Protein AF-A0A2V8XC19-F1 (afdb_monomer_lite)

Structure (mmCIF, N/CA/C/O backbone):
data_AF-A0A2V8XC19-F1
#
_entry.id   AF-A0A2V8XC19-F1
#
loop_
_atom_site.group_PDB
_atom_site.id
_atom_site.type_symbol
_atom_site.label_atom_id
_atom_site.label_alt_id
_atom_site.label_comp_id
_atom_site.label_asym_id
_atom_site.label_entity_id
_atom_site.label_seq_id
_atom_site.pdbx_PDB_ins_code
_atom_site.Cartn_x
_atom_site.Cartn_y
_atom_site.Cartn_z
_atom_site.occupancy
_atom_site.B_iso_or_equiv
_atom_site.auth_seq_id
_atom_site.auth_comp_id
_atom_site.auth_asym_id
_atom_site.auth_atom_id
_atom_site.pdbx_PDB_model_num
ATOM 1 N N . SER A 1 1 ? 11.528 12.903 -5.498 1.00 74.56 1 SER A N 1
ATOM 2 C CA . SER A 1 1 ? 12.627 11.998 -5.095 1.00 74.56 1 SER A CA 1
ATOM 3 C C . SER A 1 1 ? 12.019 10.691 -4.596 1.00 74.56 1 SER A C 1
ATOM 5 O O . SER A 1 1 ? 10.832 10.681 -4.301 1.00 74.56 1 SER A O 1
ATOM 7 N N . TYR A 1 2 ? 12.793 9.607 -4.497 1.00 78.06 2 TYR A N 1
ATOM 8 C CA . TYR A 1 2 ? 12.307 8.281 -4.069 1.00 78.06 2 TYR A CA 1
ATOM 9 C C . TYR A 1 2 ? 12.479 8.019 -2.559 1.00 78.06 2 TYR A C 1
ATOM 11 O O . TYR A 1 2 ? 12.293 6.903 -2.090 1.00 78.06 2 TYR A O 1
ATOM 19 N N . SER A 1 3 ? 12.798 9.052 -1.769 1.00 81.69 3 SER A N 1
ATOM 20 C CA . SER A 1 3 ? 13.206 8.881 -0.366 1.00 81.69 3 SER A CA 1
ATOM 21 C C . SER A 1 3 ? 12.139 8.233 0.524 1.00 81.69 3 SER A C 1
ATOM 23 O O . SER A 1 3 ? 12.491 7.552 1.480 1.00 81.69 3 SER A O 1
ATOM 25 N N . SER A 1 4 ? 10.851 8.435 0.233 1.00 81.50 4 SER A N 1
ATOM 26 C CA . SER A 1 4 ? 9.762 7.823 1.006 1.00 81.50 4 SER A CA 1
ATOM 27 C C . SER A 1 4 ? 9.694 6.309 0.780 1.00 81.50 4 SER A C 1
ATOM 29 O O . SER A 1 4 ? 9.789 5.556 1.745 1.00 81.50 4 SER A O 1
ATOM 31 N N . VAL A 1 5 ? 9.636 5.860 -0.482 1.00 81.12 5 VAL A N 1
ATOM 32 C CA . VAL A 1 5 ? 9.584 4.425 -0.815 1.00 81.12 5 VAL A CA 1
ATOM 33 C C . VAL A 1 5 ? 10.864 3.697 -0.396 1.00 81.12 5 VAL A C 1
ATOM 35 O O . VAL A 1 5 ? 10.801 2.578 0.090 1.00 81.12 5 VAL A O 1
ATOM 38 N N . GLU A 1 6 ? 12.028 4.340 -0.497 1.00 86.75 6 GLU A N 1
ATOM 39 C CA . GLU A 1 6 ? 13.306 3.766 -0.050 1.00 86.75 6 GLU A CA 1
ATOM 40 C C . GLU A 1 6 ? 13.370 3.526 1.463 1.00 86.75 6 GLU A C 1
ATOM 42 O O . GLU A 1 6 ? 14.055 2.607 1.905 1.00 86.75 6 GLU A O 1
ATOM 47 N N . LYS A 1 7 ? 12.694 4.363 2.258 1.00 86.06 7 LYS A N 1
ATOM 48 C CA . LYS A 1 7 ? 12.707 4.262 3.722 1.00 86.06 7 LYS A CA 1
ATOM 49 C C . LYS A 1 7 ? 11.705 3.248 4.262 1.00 86.06 7 LYS A C 1
ATOM 51 O O . LYS A 1 7 ? 11.939 2.716 5.341 1.00 86.06 7 LYS A O 1
ATOM 56 N N . ASP A 1 8 ? 10.598 3.034 3.558 1.00 85.06 8 ASP A N 1
ATOM 57 C CA . ASP A 1 8 ? 9.437 2.330 4.111 1.00 85.06 8 ASP A CA 1
ATOM 58 C C . ASP A 1 8 ? 9.067 1.036 3.368 1.00 85.06 8 ASP A C 1
ATOM 60 O O . ASP A 1 8 ? 8.494 0.126 3.965 1.00 85.06 8 ASP A O 1
ATOM 64 N N . ALA A 1 9 ? 9.407 0.916 2.082 1.00 85.56 9 ALA A N 1
ATOM 65 C CA . ALA A 1 9 ? 8.996 -0.220 1.263 1.00 85.56 9 ALA A CA 1
ATOM 66 C C . ALA A 1 9 ? 10.061 -1.331 1.189 1.00 85.56 9 ALA A C 1
ATOM 68 O O . ALA A 1 9 ? 11.258 -1.073 1.356 1.00 85.56 9 ALA A O 1
ATOM 69 N N . PRO A 1 10 ? 9.660 -2.576 0.857 1.00 88.88 10 PRO A N 1
ATOM 70 C CA . PRO A 1 10 ? 10.599 -3.666 0.619 1.00 88.88 10 PRO A CA 1
ATOM 71 C C . PRO A 1 10 ? 11.685 -3.322 -0.423 1.00 88.88 10 PRO A C 1
ATOM 73 O O . PRO A 1 10 ? 11.419 -2.585 -1.382 1.00 88.88 10 PRO A O 1
ATOM 76 N N . PRO A 1 11 ? 12.901 -3.898 -0.315 1.00 86.44 11 PRO A N 1
ATOM 77 C CA . PRO A 1 11 ? 13.997 -3.625 -1.251 1.00 86.44 11 PRO A CA 1
ATOM 78 C C . PRO A 1 11 ? 13.659 -3.889 -2.726 1.00 86.44 11 PRO A C 1
ATOM 80 O O . PRO A 1 11 ? 14.121 -3.164 -3.603 1.00 86.44 11 PRO A O 1
ATOM 83 N N . SER A 1 12 ? 12.837 -4.901 -3.018 1.00 84.12 12 SER A N 1
ATOM 84 C CA . SER A 1 12 ? 12.390 -5.217 -4.383 1.00 84.12 12 SER A CA 1
ATOM 85 C C . SER A 1 12 ? 11.550 -4.088 -4.987 1.00 84.12 12 SER A C 1
ATOM 87 O O . SER A 1 12 ? 11.817 -3.633 -6.097 1.00 84.12 12 SER A O 1
ATOM 89 N N . MET A 1 13 ? 10.584 -3.585 -4.223 1.00 83.50 13 MET A N 1
ATOM 90 C CA . MET A 1 13 ? 9.689 -2.499 -4.618 1.00 83.50 13 MET A CA 1
ATOM 91 C C . MET A 1 13 ? 10.446 -1.176 -4.789 1.00 83.50 13 MET A C 1
ATOM 93 O O . MET A 1 13 ? 10.298 -0.499 -5.805 1.00 83.50 13 MET A O 1
ATOM 97 N N . SER A 1 14 ? 11.331 -0.829 -3.849 1.00 83.12 14 SER A N 1
ATOM 98 C CA . SER A 1 14 ? 12.145 0.394 -3.941 1.00 83.12 14 SER A CA 1
ATOM 99 C C . SER A 1 14 ? 13.170 0.358 -5.086 1.00 83.12 14 SER A C 1
ATOM 101 O O . SER A 1 14 ? 13.460 1.394 -5.691 1.00 83.12 14 SER A O 1
ATOM 103 N N . ALA A 1 15 ? 13.698 -0.820 -5.438 1.00 83.38 15 ALA A N 1
ATOM 104 C CA . ALA A 1 15 ? 14.554 -0.989 -6.610 1.00 83.38 15 ALA A CA 1
ATOM 105 C C . ALA A 1 15 ? 13.780 -0.798 -7.927 1.00 83.38 15 ALA A C 1
ATOM 107 O O . ALA A 1 15 ? 14.283 -0.155 -8.853 1.00 83.38 15 ALA A O 1
ATOM 108 N N . GLU A 1 16 ? 12.559 -1.327 -8.010 1.00 82.12 16 GLU A N 1
ATOM 109 C CA . GLU A 1 16 ? 11.696 -1.223 -9.190 1.00 82.12 16 GLU A CA 1
ATOM 110 C C . GLU A 1 16 ? 11.088 0.176 -9.369 1.00 82.12 16 GLU A C 1
ATOM 112 O O . GLU A 1 16 ? 10.943 0.621 -10.506 1.00 82.12 16 GLU A O 1
ATOM 117 N N . ALA A 1 17 ? 10.835 0.923 -8.287 1.00 77.38 17 ALA A N 1
ATOM 118 C CA . ALA A 1 17 ? 10.284 2.283 -8.334 1.00 77.38 17 ALA A CA 1
ATOM 119 C C . ALA A 1 17 ? 11.079 3.242 -9.242 1.00 77.38 17 ALA A C 1
ATOM 121 O O . ALA A 1 17 ? 10.513 4.134 -9.868 1.00 77.38 17 ALA A O 1
ATOM 122 N N . ARG A 1 18 ? 12.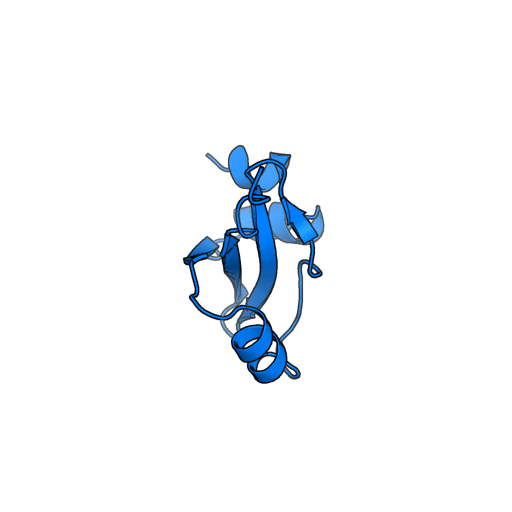396 3.034 -9.381 1.00 76.94 18 ARG A N 1
ATOM 123 C CA . ARG A 1 18 ? 13.260 3.856 -10.246 1.00 76.94 18 ARG A CA 1
ATOM 124 C C . ARG A 1 18 ? 13.080 3.594 -11.746 1.00 76.94 18 ARG A C 1
ATOM 126 O O . ARG A 1 18 ? 13.639 4.335 -12.549 1.00 76.94 18 ARG A O 1
ATOM 133 N N . LYS A 1 19 ? 12.337 2.551 -12.133 1.00 79.81 19 LYS A N 1
ATOM 134 C CA . LYS A 1 19 ? 12.176 2.099 -13.528 1.00 79.81 19 LYS A CA 1
ATOM 135 C C . LYS A 1 19 ? 10.892 2.602 -14.200 1.00 79.81 19 LYS A C 1
ATOM 137 O O . LYS A 1 19 ? 10.544 2.118 -15.270 1.00 79.81 19 LYS A O 1
ATOM 142 N N . GLY A 1 20 ? 10.209 3.573 -13.592 1.00 74.31 20 GLY A N 1
ATOM 143 C CA . GLY A 1 20 ? 8.997 4.189 -14.134 1.00 74.31 20 GLY A CA 1
ATOM 144 C C . GLY A 1 20 ? 7.627 3.666 -13.665 1.00 74.31 20 GLY A C 1
ATOM 145 O O . GLY A 1 20 ? 6.645 4.219 -14.161 1.00 74.31 20 GLY A O 1
ATOM 146 N N . PRO A 1 21 ? 7.469 2.683 -12.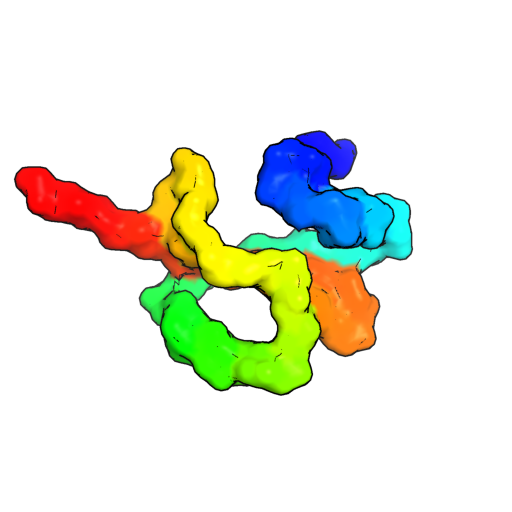750 1.00 79.06 21 PRO A N 1
ATOM 147 C CA . PRO A 1 21 ? 6.134 2.364 -12.260 1.00 79.06 21 PRO A CA 1
ATOM 148 C C . PRO A 1 21 ? 5.611 3.484 -11.352 1.00 79.06 21 PRO A C 1
ATOM 150 O O . PRO A 1 21 ? 6.328 3.988 -10.484 1.00 79.06 21 PRO A O 1
ATOM 153 N N . THR A 1 22 ? 4.343 3.856 -11.525 1.00 87.06 22 THR A N 1
ATOM 154 C CA . THR A 1 22 ? 3.643 4.719 -10.571 1.00 87.06 22 THR A CA 1
ATOM 155 C C . THR A 1 22 ? 3.414 3.961 -9.265 1.00 87.06 22 THR A C 1
ATOM 157 O O . THR A 1 22 ? 3.039 2.788 -9.273 1.00 87.06 22 THR A O 1
ATOM 160 N N . GLN A 1 23 ? 3.619 4.657 -8.146 1.00 89.31 23 GLN A N 1
ATOM 161 C CA . GLN A 1 23 ? 3.196 4.216 -6.824 1.00 89.31 23 GLN A CA 1
ATOM 162 C C . GLN A 1 23 ? 1.867 4.883 -6.475 1.00 89.31 23 GLN A C 1
ATOM 164 O O . GLN A 1 23 ? 1.800 6.111 -6.399 1.00 89.31 23 GLN A O 1
ATOM 169 N N . LEU A 1 24 ? 0.837 4.084 -6.214 1.00 92.81 24 LEU A N 1
ATOM 170 C CA . LEU A 1 24 ? -0.431 4.545 -5.663 1.00 92.81 24 LEU A CA 1
ATOM 171 C C . LEU A 1 24 ? -0.548 4.117 -4.202 1.00 92.81 24 LEU A C 1
ATOM 173 O O . LEU A 1 24 ? -0.145 3.015 -3.825 1.00 92.81 24 LEU A O 1
ATOM 177 N N . TYR A 1 25 ? -1.102 5.008 -3.391 1.00 95.12 25 TYR A N 1
ATOM 178 C CA . TYR A 1 25 ? -1.522 4.739 -2.024 1.00 95.12 25 TYR A CA 1
ATOM 179 C C . TYR A 1 25 ? -3.021 5.013 -1.949 1.00 95.12 25 TYR A C 1
ATOM 181 O O . TYR A 1 25 ? -3.475 6.079 -2.370 1.00 95.12 25 TYR A O 1
ATOM 189 N N . MET A 1 26 ? -3.784 4.033 -1.480 1.00 96.88 26 MET A N 1
ATOM 190 C CA . MET A 1 26 ? -5.240 4.057 -1.471 1.00 96.88 26 MET A CA 1
ATOM 191 C C . MET A 1 26 ? -5.747 3.680 -0.087 1.00 96.88 26 MET A C 1
ATOM 193 O O . MET A 1 26 ? -5.587 2.542 0.356 1.00 96.88 26 MET A O 1
ATOM 197 N N . GLU A 1 27 ? -6.401 4.627 0.577 1.00 97.50 27 GLU A N 1
ATOM 198 C CA . GLU A 1 27 ? -7.153 4.323 1.788 1.00 97.50 27 GLU A CA 1
ATOM 199 C C . GLU A 1 27 ? -8.464 3.626 1.427 1.00 97.50 27 GLU A C 1
ATOM 201 O O . GLU A 1 27 ? -9.152 4.018 0.481 1.00 97.50 27 GLU A O 1
ATOM 206 N N . VAL A 1 28 ? -8.797 2.570 2.164 1.00 97.62 28 VAL A N 1
ATOM 207 C CA .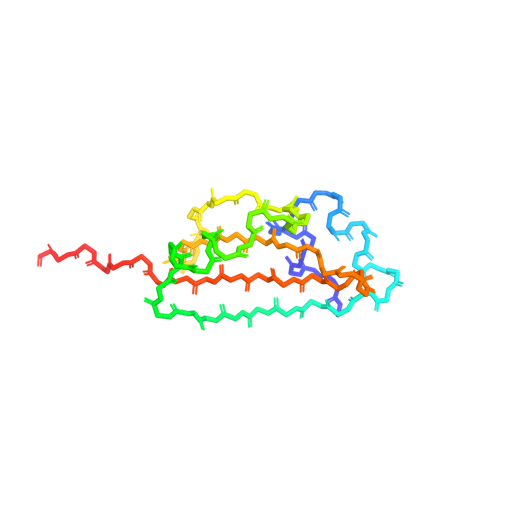 VAL A 1 28 ? -9.986 1.747 1.938 1.00 97.62 28 VAL A CA 1
ATOM 208 C C . VAL A 1 28 ? -10.747 1.540 3.240 1.00 97.62 28 VAL A C 1
ATOM 210 O O . VAL A 1 28 ? -10.164 1.430 4.316 1.00 97.62 28 VAL A O 1
ATOM 213 N N . GLU A 1 29 ? -12.070 1.443 3.139 1.00 96.69 29 GLU A N 1
ATOM 214 C CA . GLU A 1 29 ? -12.939 1.234 4.304 1.00 96.69 29 GLU A CA 1
ATOM 215 C C . GLU A 1 29 ? -12.831 -0.190 4.872 1.00 96.69 29 GLU A C 1
ATOM 217 O O . GLU A 1 29 ? -13.040 -0.404 6.065 1.00 96.69 29 GLU A O 1
ATOM 222 N N . ASN A 1 30 ? -12.502 -1.174 4.025 1.00 96.81 30 ASN A N 1
ATOM 223 C CA . ASN A 1 30 ? -12.421 -2.584 4.400 1.00 96.81 30 ASN A CA 1
ATOM 224 C C . ASN A 1 30 ? -11.235 -3.279 3.714 1.00 96.81 30 ASN A C 1
ATOM 226 O O . ASN A 1 30 ? -11.350 -3.785 2.596 1.00 96.81 30 ASN A O 1
ATOM 230 N N . LEU A 1 31 ? -10.095 -3.322 4.404 1.00 97.56 31 LEU A N 1
ATOM 231 C CA . LEU A 1 31 ? -8.859 -3.919 3.900 1.00 97.56 31 LEU A CA 1
ATOM 232 C C . LEU A 1 31 ? -8.981 -5.429 3.677 1.00 97.56 31 LEU A C 1
ATOM 234 O O . LEU A 1 31 ? -8.405 -5.950 2.728 1.00 97.56 31 LEU A O 1
ATOM 238 N N . GLU A 1 32 ? -9.746 -6.130 4.515 1.00 96.62 32 GLU A N 1
ATOM 239 C CA . GLU A 1 32 ? -9.927 -7.583 4.408 1.00 96.62 32 GLU A CA 1
ATOM 240 C C . GLU A 1 32 ? -10.694 -7.959 3.132 1.00 96.62 32 GLU A C 1
ATOM 242 O O . GLU A 1 32 ? -10.331 -8.913 2.443 1.00 96.62 32 GLU A O 1
ATOM 247 N N . ALA A 1 33 ? -11.715 -7.176 2.765 1.00 97.88 33 ALA A N 1
ATOM 248 C CA . ALA A 1 33 ? -12.443 -7.369 1.512 1.00 97.88 33 ALA A CA 1
ATOM 249 C C . ALA A 1 33 ? -11.538 -7.154 0.288 1.00 97.88 33 ALA A C 1
ATOM 251 O O . ALA A 1 33 ? -11.585 -7.936 -0.663 1.00 97.88 33 ALA A O 1
ATOM 252 N N . VAL A 1 34 ? -10.677 -6.130 0.325 1.00 98.00 34 VAL A N 1
ATOM 253 C CA . VAL A 1 34 ? -9.707 -5.872 -0.749 1.00 98.00 34 VAL A CA 1
ATOM 254 C C . VAL A 1 34 ? -8.667 -6.990 -0.816 1.00 98.00 34 VAL A C 1
ATOM 256 O O . VAL A 1 34 ? -8.398 -7.505 -1.898 1.00 98.00 34 VAL A O 1
ATOM 259 N N . LEU A 1 35 ? -8.130 -7.432 0.323 1.00 97.44 35 LEU A N 1
ATOM 260 C CA . LEU A 1 35 ? -7.175 -8.538 0.396 1.00 97.44 35 LEU A CA 1
ATOM 261 C C . LEU A 1 35 ? -7.746 -9.824 -0.218 1.00 97.44 35 LEU A C 1
ATOM 263 O O . LEU A 1 35 ? -7.078 -10.467 -1.026 1.00 97.44 35 LEU A O 1
ATOM 267 N N . ALA A 1 36 ? -8.998 -10.164 0.102 1.00 97.44 36 ALA A N 1
ATOM 268 C CA . ALA A 1 36 ? -9.683 -11.322 -0.469 1.00 97.44 36 ALA A CA 1
ATOM 269 C C . ALA A 1 36 ? -9.859 -11.215 -1.997 1.00 97.44 36 ALA A C 1
ATOM 271 O O . ALA A 1 36 ? -9.731 -12.216 -2.708 1.00 97.44 36 ALA A O 1
ATOM 272 N N . ALA A 1 37 ? -10.112 -10.008 -2.513 1.00 97.31 37 ALA A N 1
ATOM 273 C CA . ALA A 1 37 ? -10.231 -9.752 -3.948 1.00 97.31 37 ALA A CA 1
ATOM 274 C C . ALA A 1 37 ? -8.884 -9.840 -4.693 1.00 97.31 37 ALA A C 1
ATOM 276 O O . ALA A 1 37 ? -8.865 -10.112 -5.891 1.00 97.31 37 ALA A O 1
ATOM 277 N N . MET A 1 38 ? -7.759 -9.643 -3.998 1.00 96.06 38 MET A N 1
ATOM 278 C CA . MET A 1 38 ? -6.408 -9.626 -4.576 1.00 96.06 38 MET A CA 1
ATOM 279 C C . MET A 1 38 ? -5.705 -10.995 -4.584 1.00 96.06 38 MET A C 1
ATOM 281 O O . MET A 1 38 ? -4.512 -11.058 -4.871 1.00 96.06 38 MET A O 1
ATOM 285 N N . LYS A 1 39 ? -6.409 -12.098 -4.296 1.00 90.88 39 LYS A N 1
ATOM 286 C CA . LYS A 1 39 ? -5.821 -13.447 -4.133 1.00 90.88 39 LYS A CA 1
ATOM 287 C C . LYS A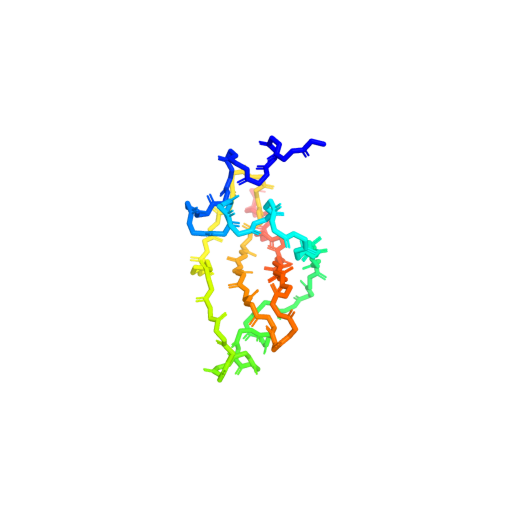 1 39 ? -4.945 -13.933 -5.304 1.00 90.88 39 LYS A C 1
ATOM 289 O O . LYS A 1 39 ? -4.011 -14.694 -5.076 1.00 90.88 39 LYS A O 1
ATOM 294 N N . ASP A 1 40 ? -5.242 -13.491 -6.526 1.00 93.12 40 ASP A N 1
ATOM 295 C CA . ASP A 1 40 ? -4.545 -13.896 -7.757 1.00 93.12 40 ASP A CA 1
ATOM 296 C C . ASP A 1 40 ? -3.560 -12.818 -8.257 1.00 93.12 40 ASP A C 1
ATOM 298 O O . ASP A 1 40 ? -2.949 -12.960 -9.317 1.00 93.12 40 ASP A O 1
ATOM 302 N N . VAL A 1 41 ? -3.402 -11.719 -7.510 1.00 95.69 41 VAL A N 1
ATOM 303 C CA . VA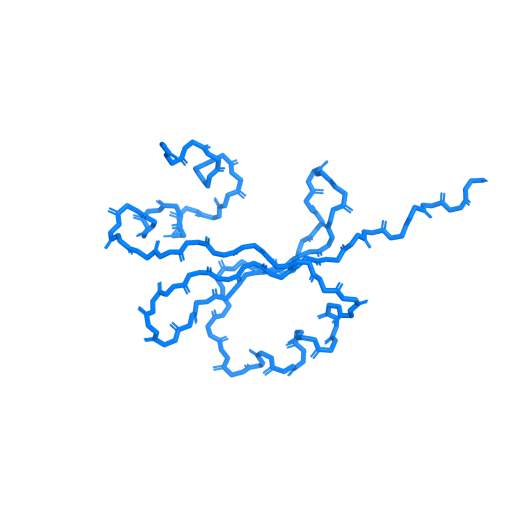L A 1 41 ? -2.522 -10.595 -7.853 1.00 95.69 41 VAL A CA 1
ATOM 304 C C . VAL A 1 41 ? -1.186 -10.745 -7.128 1.00 95.69 41 VAL A C 1
ATOM 306 O O . VAL A 1 41 ? -1.115 -11.211 -5.990 1.00 95.69 41 VAL A O 1
ATOM 309 N N . ARG A 1 42 ? -0.092 -10.331 -7.779 1.00 95.31 42 ARG A N 1
ATOM 310 C CA . ARG A 1 42 ? 1.254 -10.398 -7.201 1.00 95.31 42 ARG A CA 1
ATOM 311 C C . ARG A 1 42 ? 1.350 -9.498 -5.969 1.00 95.31 42 ARG A C 1
ATOM 313 O O . ARG A 1 42 ? 1.506 -8.286 -6.090 1.00 95.31 42 ARG A O 1
ATOM 320 N N . MET A 1 43 ? 1.334 -10.096 -4.784 1.00 96.38 43 MET A N 1
ATOM 321 C CA . MET A 1 43 ? 1.640 -9.394 -3.540 1.00 96.38 43 MET A CA 1
ATOM 322 C C . MET A 1 43 ? 3.137 -9.081 -3.469 1.00 96.38 43 MET A C 1
ATOM 324 O O . MET A 1 43 ? 3.976 -9.965 -3.647 1.00 96.38 43 MET A O 1
ATOM 328 N N . VAL A 1 44 ? 3.473 -7.818 -3.216 1.00 95.81 44 VAL A N 1
ATOM 329 C CA . VAL A 1 44 ? 4.864 -7.334 -3.136 1.00 95.81 44 VAL A CA 1
ATOM 330 C C . VAL A 1 44 ? 5.230 -6.805 -1.754 1.00 95.81 44 VAL A C 1
ATOM 332 O O . VAL A 1 44 ? 6.411 -6.729 -1.424 1.00 95.81 44 VAL A O 1
ATOM 335 N N . MET A 1 45 ? 4.227 -6.504 -0.929 1.00 95.62 45 MET A N 1
ATOM 336 C CA . MET A 1 45 ? 4.385 -6.211 0.490 1.00 95.62 45 MET A CA 1
ATOM 337 C C . MET A 1 45 ? 3.284 -6.953 1.257 1.00 95.62 45 MET A C 1
ATOM 339 O O . MET A 1 45 ? 2.108 -6.734 0.950 1.00 95.62 45 MET A O 1
ATOM 343 N N . PRO A 1 46 ? 3.631 -7.835 2.214 1.00 96.62 46 PRO A N 1
ATOM 344 C CA . PRO A 1 46 ? 2.637 -8.538 3.016 1.00 96.62 46 PRO A CA 1
ATOM 345 C C . PRO A 1 46 ? 1.867 -7.560 3.905 1.00 96.62 46 PRO A C 1
ATOM 347 O O . PRO A 1 46 ? 2.304 -6.428 4.125 1.00 96.62 46 PRO A O 1
ATOM 350 N N . VAL A 1 47 ? 0.744 -8.025 4.456 1.00 97.75 47 VAL A N 1
ATOM 351 C CA . VAL A 1 47 ? -0.025 -7.246 5.430 1.00 97.75 47 VAL A CA 1
ATOM 352 C C . VAL A 1 47 ? 0.867 -6.880 6.619 1.00 97.75 47 VAL A C 1
ATOM 354 O O . VAL A 1 47 ? 1.432 -7.759 7.272 1.00 97.75 47 VAL A O 1
ATOM 357 N N . ARG A 1 48 ? 0.976 -5.585 6.917 1.00 96.69 48 ARG A N 1
ATOM 358 C CA . ARG A 1 48 ? 1.707 -5.041 8.068 1.00 96.69 48 ARG A CA 1
ATOM 359 C C . ARG A 1 48 ? 0.919 -3.913 8.722 1.00 96.69 48 ARG A C 1
ATOM 361 O O . ARG A 1 48 ? 0.064 -3.301 8.088 1.00 96.69 48 ARG A O 1
ATOM 368 N N . THR A 1 49 ? 1.255 -3.603 9.967 1.00 96.81 49 THR A N 1
ATOM 369 C CA . THR A 1 49 ? 0.907 -2.311 10.566 1.00 96.81 49 THR A CA 1
ATOM 370 C C . THR A 1 49 ? 2.089 -1.372 10.374 1.00 96.81 49 THR A C 1
ATOM 372 O O . THR A 1 49 ? 3.177 -1.636 10.887 1.00 96.81 49 THR A O 1
ATOM 375 N N . ALA A 1 50 ? 1.901 -0.305 9.606 1.00 94.75 50 ALA A N 1
ATOM 376 C CA . ALA A 1 50 ? 2.922 0.701 9.379 1.00 94.75 50 ALA A CA 1
ATOM 377 C C . ALA A 1 50 ? 3.091 1.615 10.604 1.00 94.75 50 ALA A C 1
ATOM 379 O O . ALA A 1 50 ? 2.177 1.784 11.415 1.00 94.75 50 ALA A O 1
ATOM 380 N N . PHE A 1 51 ? 4.260 2.252 10.727 1.00 90.88 51 PHE A N 1
ATOM 381 C CA . PHE A 1 51 ? 4.605 3.116 11.869 1.00 90.88 51 PHE A CA 1
ATOM 382 C C . PHE A 1 51 ? 3.674 4.330 12.035 1.00 90.88 51 PHE A C 1
ATOM 384 O O . PHE A 1 51 ? 3.644 4.945 13.096 1.00 90.88 51 PHE A O 1
ATOM 391 N N . TYR A 1 52 ? 2.926 4.675 10.987 1.00 91.69 52 TYR A N 1
ATOM 392 C CA . TYR A 1 52 ? 1.981 5.787 10.938 1.00 91.69 52 TYR A CA 1
ATOM 393 C C . TYR A 1 52 ? 0.522 5.362 11.185 1.00 91.69 52 TYR A C 1
ATOM 395 O O . TYR A 1 52 ? -0.396 6.120 10.894 1.00 91.69 52 TYR A O 1
ATOM 403 N N . GLY A 1 53 ? 0.295 4.170 11.749 1.00 94.94 53 GLY A N 1
ATOM 404 C CA . GLY A 1 53 ? -1.018 3.766 12.270 1.00 94.94 53 GLY A CA 1
ATOM 405 C C . GLY A 1 53 ? -1.964 3.124 11.254 1.00 94.94 53 GLY A C 1
ATOM 406 O O . GLY A 1 53 ? -3.154 2.990 11.531 1.00 94.94 53 GLY A O 1
ATOM 407 N N . MET A 1 54 ? -1.452 2.690 10.101 1.00 97.62 54 MET A N 1
ATOM 408 C CA . MET A 1 54 ? -2.245 2.041 9.054 1.00 97.62 54 MET A CA 1
ATOM 409 C C . MET A 1 54 ? -1.956 0.544 8.999 1.00 97.62 54 MET A C 1
ATOM 411 O O . MET A 1 54 ? -0.797 0.133 9.033 1.00 97.62 54 MET A O 1
ATOM 415 N N . LYS A 1 55 ? -3.001 -0.279 8.888 1.00 98.06 55 LYS A N 1
ATOM 416 C CA . LYS A 1 55 ? -2.881 -1.672 8.453 1.00 98.06 55 LYS A CA 1
ATOM 417 C C . LYS A 1 55 ? -2.906 -1.672 6.929 1.00 98.06 55 LYS A C 1
ATOM 419 O O . LYS A 1 55 ? -3.831 -1.117 6.344 1.00 98.06 55 LYS A O 1
ATOM 424 N N . GLU A 1 56 ? -1.911 -2.264 6.284 1.00 98.31 56 GLU A N 1
ATOM 425 C CA . GLU A 1 56 ? -1.757 -2.150 4.834 1.00 98.31 56 GLU A CA 1
ATOM 426 C C . GLU A 1 56 ? -1.035 -3.330 4.191 1.00 98.31 56 GLU A C 1
ATOM 428 O O . GLU A 1 56 ? -0.302 -4.060 4.856 1.00 98.31 56 GLU A O 1
ATOM 433 N N . PHE A 1 57 ? -1.218 -3.484 2.882 1.00 98.25 57 PHE A N 1
ATOM 434 C CA . PHE A 1 57 ? -0.442 -4.375 2.020 1.00 98.25 57 PHE A CA 1
ATOM 435 C C . PHE A 1 57 ? -0.252 -3.726 0.648 1.00 98.25 57 PHE A C 1
ATOM 437 O O . PHE A 1 57 ? -0.974 -2.792 0.296 1.00 98.25 57 PHE A O 1
ATOM 444 N N . ALA A 1 58 ? 0.699 -4.227 -0.142 1.00 97.81 58 ALA A N 1
ATOM 445 C CA . ALA A 1 58 ? 0.880 -3.763 -1.513 1.00 97.81 58 ALA A CA 1
ATOM 446 C C . ALA A 1 58 ? 0.922 -4.907 -2.518 1.00 97.81 58 ALA A C 1
ATOM 448 O O . ALA A 1 58 ? 1.471 -5.986 -2.262 1.00 97.81 58 ALA A O 1
ATOM 449 N N . VAL A 1 59 ? 0.377 -4.622 -3.694 1.00 97.38 59 VAL A N 1
ATOM 450 C CA . VAL A 1 59 ? 0.387 -5.494 -4.867 1.00 97.38 59 VAL A CA 1
ATOM 451 C C . VAL A 1 59 ? 1.072 -4.803 -6.039 1.00 97.38 59 VAL A C 1
ATOM 453 O O . VAL A 1 59 ? 1.210 -3.578 -6.060 1.00 97.38 59 VAL A O 1
ATOM 456 N N . GLN A 1 60 ? 1.488 -5.601 -7.017 1.00 95.25 60 GLN A N 1
ATOM 457 C CA . GLN A 1 60 ? 1.872 -5.123 -8.334 1.00 95.25 60 GLN A CA 1
ATOM 458 C C . GLN A 1 60 ? 0.802 -5.521 -9.350 1.00 95.25 60 GLN A C 1
ATOM 460 O O . GLN A 1 60 ? 0.445 -6.698 -9.448 1.00 95.25 60 GLN A O 1
ATOM 465 N N . ASP A 1 61 ? 0.285 -4.540 -10.082 1.00 92.88 61 ASP A N 1
ATOM 466 C CA . ASP A 1 61 ? -0.698 -4.770 -11.136 1.00 92.88 61 ASP A CA 1
ATOM 467 C C . ASP A 1 61 ? -0.038 -5.345 -12.415 1.00 92.88 61 ASP A C 1
ATOM 469 O O . ASP A 1 61 ? 1.193 -5.376 -12.529 1.00 92.88 61 ASP A O 1
ATOM 473 N N . PRO A 1 62 ? -0.821 -5.802 -13.412 1.00 91.19 62 PRO A N 1
ATOM 474 C CA . PRO A 1 62 ? -0.267 -6.309 -14.670 1.00 91.19 62 PRO A CA 1
ATOM 475 C C . PRO A 1 62 ? 0.536 -5.280 -15.488 1.00 91.19 62 PRO A C 1
ATOM 477 O O . PRO A 1 62 ? 1.320 -5.676 -16.348 1.00 91.19 62 PRO A O 1
ATOM 480 N N . GLY A 1 63 ? 0.348 -3.979 -15.241 1.00 90.31 63 GLY A N 1
ATOM 481 C CA . GLY A 1 63 ? 1.117 -2.892 -15.854 1.00 90.31 63 GLY A CA 1
ATOM 482 C C . GLY A 1 63 ? 2.471 -2.642 -15.180 1.00 90.31 63 GLY A C 1
ATOM 483 O O . GLY A 1 63 ? 3.263 -1.838 -15.671 1.00 90.31 63 GLY A O 1
ATOM 484 N N . GLY A 1 64 ? 2.760 -3.336 -14.075 1.00 90.62 64 GLY A N 1
ATOM 485 C CA . GLY A 1 64 ? 3.977 -3.176 -13.286 1.00 90.62 64 GLY A CA 1
ATOM 486 C C . GLY A 1 64 ? 3.894 -2.065 -12.236 1.0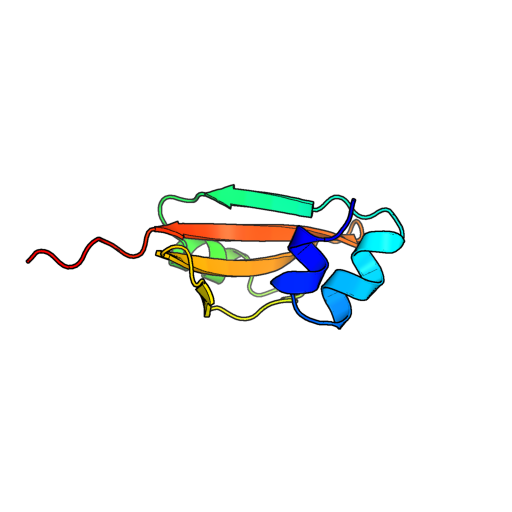0 90.62 64 GLY A C 1
ATOM 487 O O . GLY A 1 64 ? 4.898 -1.797 -11.575 1.00 90.62 64 GLY A O 1
ATOM 488 N N . HIS A 1 65 ? 2.736 -1.426 -12.059 1.00 93.38 65 HIS A N 1
ATOM 489 C CA . HIS A 1 65 ? 2.515 -0.383 -11.060 1.00 93.38 65 HIS A CA 1
ATOM 490 C C . HIS A 1 65 ? 2.307 -0.970 -9.671 1.00 93.38 65 HIS A C 1
ATOM 492 O O . HIS A 1 65 ? 1.798 -2.078 -9.512 1.00 93.38 65 HIS A O 1
ATOM 498 N N . PHE A 1 66 ? 2.681 -0.198 -8.657 1.00 94.50 66 PHE A N 1
ATOM 499 C CA . PHE A 1 66 ? 2.525 -0.596 -7.268 1.00 94.50 66 PHE A CA 1
ATOM 500 C C . PHE A 1 66 ? 1.324 0.100 -6.649 1.00 94.50 66 PHE A C 1
ATOM 502 O O . PHE A 1 66 ? 1.184 1.320 -6.747 1.00 94.50 66 PHE A O 1
ATOM 509 N N . ILE A 1 67 ? 0.483 -0.674 -5.972 1.00 96.69 67 ILE A N 1
ATOM 510 C CA . ILE A 1 67 ? -0.707 -0.167 -5.294 1.00 96.69 67 ILE A CA 1
ATOM 511 C C . ILE A 1 67 ? -0.650 -0.632 -3.846 1.00 96.69 67 ILE A C 1
ATOM 513 O O . ILE A 1 67 ? -0.663 -1.834 -3.581 1.00 96.69 67 ILE A O 1
ATOM 517 N N . THR A 1 68 ? -0.573 0.324 -2.923 1.00 97.81 68 THR A N 1
ATOM 518 C CA . THR A 1 68 ? -0.678 0.088 -1.483 1.00 97.81 68 THR A CA 1
ATOM 519 C C . THR A 1 68 ? -2.107 0.374 -1.047 1.00 97.81 68 THR A C 1
ATOM 521 O O . THR A 1 68 ? -2.584 1.496 -1.215 1.00 97.81 68 THR A O 1
ATOM 524 N N . PHE A 1 69 ? -2.778 -0.627 -0.484 1.00 98.44 69 PHE A N 1
ATOM 525 C CA . PHE A 1 69 ? -4.085 -0.469 0.146 1.00 98.44 69 PHE A CA 1
ATOM 526 C C . PHE A 1 69 ? -3.899 -0.366 1.649 1.00 98.44 69 PHE A C 1
ATOM 528 O O . PHE A 1 69 ? -3.207 -1.201 2.235 1.00 98.44 69 PHE A O 1
ATOM 535 N N . ALA A 1 70 ? -4.533 0.622 2.265 1.00 98.25 70 ALA A N 1
ATOM 536 C CA . ALA A 1 70 ? -4.357 0.927 3.672 1.00 98.25 70 ALA A CA 1
ATOM 537 C C . ALA A 1 70 ? -5.700 1.195 4.353 1.00 98.25 70 ALA A C 1
ATOM 539 O O . ALA A 1 70 ? -6.588 1.823 3.787 1.00 98.25 70 ALA A O 1
ATOM 540 N N . GLN A 1 71 ? -5.847 0.738 5.588 1.00 98.31 71 GLN A N 1
ATOM 541 C CA . GLN A 1 71 ? -6.977 1.058 6.452 1.00 98.31 71 GLN A CA 1
ATOM 542 C C . GLN A 1 71 ? -6.430 1.529 7.804 1.00 98.31 71 GLN A C 1
ATOM 544 O O . GLN A 1 71 ? -5.507 0.890 8.323 1.00 98.31 71 GLN A O 1
ATOM 549 N N . PRO A 1 72 ? -6.974 2.603 8.406 1.00 96.94 72 PRO A N 1
ATOM 550 C CA . PRO A 1 72 ? -6.579 3.005 9.748 1.00 96.94 72 PRO A CA 1
ATOM 551 C C . PRO A 1 72 ? -6.769 1.847 10.721 1.00 96.94 72 PRO A C 1
ATOM 553 O O . PRO A 1 72 ? -7.830 1.216 10.756 1.00 96.94 72 PRO A O 1
ATOM 556 N N . VAL A 1 73 ? -5.751 1.565 11.534 1.00 93.44 73 VAL A N 1
ATOM 557 C CA . VAL A 1 73 ? -5.966 0.727 12.712 1.00 93.44 73 VAL A CA 1
ATOM 558 C C . VAL A 1 73 ? -6.921 1.520 13.595 1.00 93.44 73 VAL A C 1
ATOM 560 O O . VAL A 1 73 ? -6.609 2.656 13.952 1.00 93.44 73 VAL A O 1
ATOM 563 N N . ALA A 1 74 ? -8.107 0.971 13.882 1.00 80.06 74 ALA A N 1
ATOM 564 C CA . ALA A 1 74 ? -9.063 1.633 14.763 1.00 80.06 74 ALA A CA 1
ATOM 565 C C . ALA A 1 74 ? -8.321 2.106 16.018 1.00 80.06 74 ALA A C 1
ATOM 567 O O . ALA A 1 74 ? -7.587 1.317 16.623 1.00 80.06 74 ALA A O 1
ATOM 568 N N . ALA A 1 75 ? -8.464 3.389 16.369 1.00 59.25 75 ALA A N 1
ATOM 569 C CA . ALA A 1 75 ? -7.872 3.906 17.592 1.00 59.25 75 ALA A CA 1
ATOM 570 C C . ALA A 1 75 ? -8.313 2.985 18.732 1.00 59.25 75 ALA A C 1
ATOM 572 O O . ALA A 1 75 ? -9.508 2.700 18.858 1.00 59.25 75 ALA A O 1
ATOM 573 N N . ALA A 1 76 ? -7.356 2.484 19.518 1.00 48.53 76 ALA A N 1
ATOM 574 C CA . ALA A 1 76 ? -7.697 1.808 20.756 1.00 48.53 76 ALA A CA 1
ATOM 575 C C . ALA A 1 76 ? -8.616 2.764 21.522 1.00 48.53 76 ALA A C 1
ATOM 577 O O . ALA A 1 76 ? -8.228 3.896 21.813 1.00 48.53 76 ALA A O 1
ATOM 578 N N . GLN A 1 77 ? -9.865 2.351 21.736 1.00 40.59 77 GLN A N 1
ATOM 579 C CA . GLN A 1 77 ? -10.782 3.078 22.599 1.00 40.59 77 GLN A CA 1
ATOM 580 C C . GLN A 1 77 ? -10.172 2.989 24.000 1.00 40.59 77 GLN A C 1
ATOM 582 O O . GLN A 1 77 ? -10.248 1.941 24.640 1.00 40.59 77 GLN A O 1
ATOM 587 N N . HIS A 1 78 ? -9.446 4.036 24.389 1.00 36.75 78 HIS A N 1
ATOM 588 C CA . HIS A 1 78 ? -8.965 4.243 25.749 1.00 36.75 78 HIS A CA 1
ATOM 589 C C . HIS A 1 78 ? -10.096 4.792 26.614 1.00 36.75 78 HIS A C 1
ATOM 591 O O . HIS A 1 78 ? -10.849 5.657 26.109 1.00 36.75 78 HIS A O 1
#

Sequence (78 aa):
SYSSVEKDAPPSMSAEARKGPTQLYMEVENLEAVLAAMKDVRMVMPVRTAFYGMKEFAVQDPGGHFITFAQPVAAAQH

Radius of gyration: 12.9 Å; chains: 1; bounding box: 28×26×42 Å

Secondary structure (DSSP, 8-state):
--HHHHHHS-HHHHHHHTTSPPEEEEE-S-HHHHHHHTTTSEEEEEEEE-TTSEEEEEEE-TTS-EEEEEEEPPPP--

pLDDT: mean 89.12, std 12.23, range [36.75, 98.44]

Foldseek 3Di:
DLVVCVVFPDPVCSVCVVVDAAEAEEEDPDVPVVVVVCPVFAWRADFDQGPVQWTWTWTQDPVRHIYIYTYGPPPPPD